Protein AF-W5JH96-F1 (afdb_monomer)

Foldseek 3Di:
DVVVVVVVVVVVVVVVVVVVVPPPWADQDADPVDWDKAADPPDQQWIWTHDNRDTDIDGHPPQWGAAPVVRHTHHPVPRPDDD

Nearest PDB structures (foldseek):
  5hbf-assembly3_A  TM=9.176E-01  e=1.749E-03  Homo sapiens
  5hbf-assembly3_B  TM=8.150E-01  e=1.071E-03  Homo sapiens
  4zce-assembly1_B  TM=8.144E-01  e=1.645E-03  Dermatophagoides pteronyssinus
  1dqc-assembly1_A  TM=6.757E-01  e=2.234E-03  Tachypleus tridentatus
  6so0-assembly1_A  TM=6.042E-01  e=3.647E-03  Homo sapiens

pLDDT: mean 87.43, std 14.19, range [52.53, 98.62]

Secondary structure (DSSP, 8-state):
-HHHHHHHHHHHHHHHHHHHTT-----SS--TTS--EEE-SS-TTEEEEEETTEEEEEEPSTT-EEETTTTEEE-HHHH----

Sequence (83 aa):
MKGIAVLVLIGMLAAAAYAAETEQICPEHDDIFNPVHFPHPTNCEKFYKCYNGQKFEIDCPAGLHWSIDKDYCDYPEEAGCAI

InterPro domains:
  IPR002557 Chitin binding domain [PF01607] (37-81)
  IPR002557 Chitin binding domain [PS50940] (23-83)
  IPR002557 Chitin binding domain [SM00494] (24-83)
  IPR036508 Chitin binding domain superfamily [SSF57625] (24-81)
  IPR051940 Chitin-binding developmental regulator [PTHR23301] (34-81)

Mean predicted aligned error: 9.17 Å

Structure (mmCIF, N/CA/C/O backbone):
data_AF-W5JH96-F1
#
_entry.id   AF-W5JH96-F1
#
loop_
_atom_site.group_PDB
_atom_site.id
_atom_site.type_symbol
_atom_site.label_atom_id
_atom_site.label_alt_id
_atom_site.label_comp_id
_atom_site.label_asym_id
_atom_site.label_entity_id
_atom_site.label_seq_id
_atom_site.pdbx_PDB_ins_code
_atom_site.Cartn_x
_atom_site.Cartn_y
_atom_site.Cartn_z
_atom_site.occupancy
_atom_site.B_iso_or_equiv
_atom_site.auth_seq_id
_atom_site.auth_comp_id
_atom_site.auth_asym_id
_atom_site.auth_atom_id
_atom_site.pdbx_PDB_model_num
ATOM 1 N N . MET A 1 1 ? -40.245 19.619 22.256 1.00 59.09 1 MET A N 1
ATOM 2 C CA . MET A 1 1 ? -40.250 19.559 20.773 1.00 59.09 1 MET A CA 1
ATOM 3 C C . MET A 1 1 ? -39.024 20.226 20.142 1.00 59.09 1 MET A C 1
ATOM 5 O O . MET A 1 1 ? -38.361 19.561 19.367 1.00 59.09 1 MET A O 1
ATOM 9 N N . LYS A 1 2 ? -38.640 21.464 20.508 1.00 55.16 2 LYS A N 1
ATOM 10 C CA . LYS A 1 2 ? -37.426 22.126 19.965 1.00 55.16 2 LYS A CA 1
ATOM 11 C C . LYS A 1 2 ? -36.097 21.433 20.333 1.00 55.16 2 LYS A C 1
ATOM 13 O O . LYS A 1 2 ? -35.223 21.318 19.489 1.00 55.16 2 LYS A O 1
ATOM 18 N N . GLY A 1 3 ? -35.973 20.923 21.564 1.00 59.41 3 GLY A N 1
ATOM 19 C CA . GLY A 1 3 ? -34.738 20.278 22.044 1.00 59.41 3 GLY A CA 1
ATOM 20 C C . GLY A 1 3 ? -34.425 18.911 21.421 1.00 59.41 3 GLY A C 1
ATOM 21 O O . GLY A 1 3 ? -33.262 18.564 21.279 1.00 59.41 3 GLY A O 1
ATOM 22 N N . ILE A 1 4 ? -35.445 18.162 20.987 1.00 65.94 4 ILE A N 1
ATOM 23 C CA . ILE A 1 4 ? -35.255 16.851 20.340 1.00 65.94 4 ILE A CA 1
ATOM 24 C C . ILE A 1 4 ? -34.652 17.033 18.939 1.00 65.94 4 ILE A C 1
ATOM 26 O O . ILE A 1 4 ? -33.730 16.316 18.574 1.00 65.94 4 ILE A O 1
ATOM 30 N N . ALA A 1 5 ? -35.108 18.040 18.185 1.00 68.31 5 ALA A N 1
ATOM 31 C CA . ALA A 1 5 ? -34.580 18.337 16.853 1.00 68.31 5 ALA A CA 1
ATOM 32 C C . ALA A 1 5 ? -33.092 18.732 16.882 1.00 68.31 5 ALA A C 1
ATOM 34 O O . ALA A 1 5 ? -32.329 18.312 16.020 1.00 68.31 5 ALA A O 1
ATOM 35 N N . VAL A 1 6 ? -32.663 19.488 17.899 1.00 71.81 6 VAL A N 1
ATOM 36 C CA . VAL A 1 6 ? -31.259 19.904 18.063 1.00 71.81 6 VAL A CA 1
ATOM 37 C C . VAL A 1 6 ? -30.346 18.704 18.329 1.00 71.81 6 VAL A C 1
ATOM 39 O O . VAL A 1 6 ? -29.290 18.597 17.716 1.00 71.81 6 VAL A O 1
ATOM 42 N N . LEU A 1 7 ? -30.769 17.769 19.185 1.00 71.44 7 LEU A N 1
ATOM 43 C CA . LEU A 1 7 ? -29.999 16.556 19.485 1.00 71.44 7 LEU A CA 1
ATOM 44 C C . LEU A 1 7 ? -29.881 15.625 18.272 1.00 71.44 7 LEU A C 1
ATOM 46 O O . LEU A 1 7 ? -28.818 15.058 18.040 1.00 71.44 7 LEU A O 1
ATOM 50 N N . VAL A 1 8 ? -30.945 15.510 17.472 1.00 77.19 8 VAL A N 1
ATOM 51 C CA . VAL A 1 8 ? -30.930 14.729 16.225 1.00 77.19 8 VAL A CA 1
ATOM 52 C C . VAL A 1 8 ? -29.966 15.338 15.206 1.00 77.19 8 VAL A C 1
ATOM 54 O O . VAL A 1 8 ? -29.174 14.611 14.617 1.00 77.19 8 VAL A O 1
ATOM 57 N N . LEU A 1 9 ? -29.978 16.663 15.034 1.00 73.81 9 LEU A N 1
ATOM 58 C CA . LEU A 1 9 ? -29.067 17.354 14.114 1.00 73.81 9 LEU A CA 1
ATOM 59 C C . LEU A 1 9 ? -27.600 17.224 14.542 1.00 73.81 9 LEU A C 1
ATOM 61 O O . LEU A 1 9 ? -26.744 16.958 13.704 1.00 73.81 9 LEU A O 1
ATOM 65 N N . ILE A 1 10 ? -27.309 17.355 15.840 1.00 76.56 10 ILE A N 1
ATOM 66 C CA . ILE A 1 10 ? -25.957 17.144 16.378 1.00 76.56 10 ILE A CA 1
ATOM 67 C C . ILE A 1 10 ? -25.519 15.689 16.169 1.00 76.56 10 ILE A C 1
ATOM 69 O O . ILE A 1 10 ? -24.395 15.452 15.739 1.00 76.56 10 ILE A O 1
ATOM 73 N N . GLY A 1 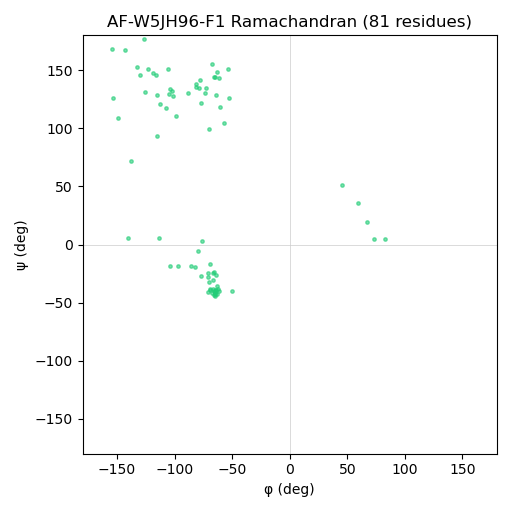11 ? -26.410 14.722 16.409 1.00 77.62 11 GLY A N 1
ATOM 74 C CA . GLY A 1 11 ? -26.140 13.307 16.154 1.00 77.62 11 GLY A CA 1
ATOM 75 C C . GLY A 1 11 ? -25.857 13.006 14.680 1.00 77.62 11 GLY A C 1
ATOM 76 O O . GLY A 1 11 ? -24.935 12.256 14.381 1.00 77.62 11 GLY A O 1
ATOM 77 N N . MET A 1 12 ? -26.590 13.629 13.753 1.00 73.88 12 MET A N 1
ATOM 78 C CA . MET A 1 12 ? -26.356 13.492 12.310 1.00 73.88 12 MET A CA 1
ATOM 79 C C . MET A 1 12 ? -25.028 14.115 11.869 1.00 73.88 12 MET A C 1
ATOM 81 O O . MET A 1 12 ? -24.308 13.509 11.082 1.00 73.88 12 MET A O 1
ATOM 85 N N . LEU A 1 13 ? -24.679 15.297 12.386 1.00 72.38 13 LEU A N 1
ATOM 86 C CA . LEU A 1 13 ? -23.398 15.947 12.094 1.00 72.38 13 LEU A CA 1
ATOM 87 C C . LEU A 1 13 ? -22.218 15.147 12.660 1.00 72.38 13 LEU A C 1
ATOM 89 O O . LEU A 1 13 ? -21.211 14.991 11.979 1.00 72.38 13 LEU A O 1
ATOM 93 N N . ALA A 1 14 ? -22.361 14.594 13.866 1.00 73.19 14 ALA A N 1
ATOM 94 C CA . ALA A 1 14 ? -21.362 13.713 14.463 1.00 73.19 14 ALA A CA 1
ATOM 95 C C . ALA A 1 14 ? -21.209 12.402 13.674 1.00 73.19 14 ALA A C 1
ATOM 97 O O . ALA A 1 14 ? -20.086 11.974 13.438 1.00 73.19 14 ALA A O 1
ATOM 98 N N . ALA A 1 15 ? -22.311 11.802 13.208 1.00 69.56 15 ALA A N 1
ATOM 99 C CA . ALA A 1 15 ? -22.276 10.608 12.361 1.00 69.56 15 ALA A CA 1
ATOM 100 C C . ALA A 1 15 ? -21.630 10.875 10.988 1.00 69.56 15 ALA A C 1
ATOM 102 O O . ALA A 1 15 ? -20.862 10.049 10.505 1.00 69.56 15 ALA A O 1
ATOM 103 N N . ALA A 1 16 ? -21.896 12.035 10.377 1.00 64.88 16 ALA A N 1
ATOM 104 C CA . ALA A 1 16 ? -21.268 12.442 9.119 1.00 64.88 16 ALA A CA 1
ATOM 105 C C . ALA A 1 16 ? -19.769 12.750 9.283 1.00 64.88 16 ALA A C 1
ATOM 107 O O . ALA A 1 16 ? -18.977 12.371 8.427 1.00 64.88 16 ALA A O 1
ATOM 108 N N . ALA A 1 17 ? -19.370 13.382 10.393 1.00 62.88 17 ALA A N 1
ATOM 109 C CA . ALA A 1 17 ? -17.961 13.596 10.724 1.00 62.88 17 ALA A CA 1
ATOM 110 C C . ALA A 1 17 ? -17.227 12.266 10.974 1.00 62.88 17 ALA A C 1
ATOM 112 O O . ALA A 1 17 ? -16.142 12.067 10.441 1.00 62.88 17 ALA A O 1
ATOM 113 N N . TYR A 1 18 ? -17.856 11.326 11.691 1.00 56.62 18 TYR A N 1
ATOM 114 C CA . TYR A 1 18 ? -17.311 9.980 11.914 1.00 56.62 18 TYR A CA 1
ATOM 115 C C . TYR A 1 18 ? -17.148 9.178 10.615 1.00 56.62 18 TYR A C 1
ATOM 117 O O . TYR A 1 18 ? -16.189 8.426 10.476 1.00 56.62 18 TYR A O 1
ATOM 125 N N . ALA A 1 19 ? -18.061 9.332 9.651 1.00 57.16 19 ALA A N 1
ATOM 126 C CA . ALA A 1 19 ? -17.956 8.670 8.350 1.00 57.16 19 ALA A CA 1
ATOM 127 C C . ALA A 1 19 ? -16.832 9.246 7.465 1.00 57.16 19 ALA A C 1
ATOM 129 O O . ALA A 1 19 ? -16.323 8.541 6.598 1.00 57.16 19 ALA A O 1
ATOM 130 N N . ALA A 1 20 ? -16.433 10.503 7.685 1.00 52.53 20 ALA A N 1
ATOM 131 C CA . ALA A 1 20 ? -15.376 11.167 6.921 1.00 52.53 20 ALA A CA 1
ATOM 132 C C . ALA A 1 20 ? -13.956 10.824 7.415 1.00 52.53 20 ALA A C 1
ATOM 134 O O . ALA A 1 20 ? -12.992 10.973 6.672 1.00 52.53 20 ALA A O 1
ATOM 135 N N . GLU A 1 21 ? -13.807 10.332 8.647 1.00 54.78 21 GLU A N 1
ATOM 136 C CA . GLU A 1 21 ? -12.496 10.110 9.282 1.00 54.78 21 GLU A CA 1
ATOM 137 C C . GLU A 1 21 ? -11.794 8.812 8.822 1.00 54.78 21 GLU A C 1
ATOM 139 O O . GLU A 1 21 ? -10.636 8.566 9.142 1.00 54.78 21 GLU A O 1
ATOM 144 N N . THR A 1 22 ? -12.476 8.001 8.009 1.00 59.34 22 THR A N 1
ATOM 145 C CA . THR A 1 22 ? -11.976 6.752 7.402 1.00 59.34 22 THR A CA 1
ATOM 146 C C . THR A 1 22 ? -11.844 6.842 5.876 1.00 59.34 22 THR A C 1
ATOM 148 O O . THR A 1 22 ? -11.516 5.842 5.227 1.00 59.34 22 THR A O 1
ATOM 151 N N . GLU A 1 23 ? -12.068 8.004 5.258 1.00 67.38 23 GLU A N 1
ATOM 152 C CA . GLU A 1 23 ? -11.800 8.124 3.828 1.00 67.38 23 GLU A CA 1
ATOM 153 C C . GLU A 1 23 ? -10.288 8.079 3.579 1.00 67.38 23 GLU A C 1
ATOM 155 O O . GLU A 1 23 ? -9.558 9.052 3.736 1.00 67.38 23 GLU A O 1
ATOM 160 N N . GLN A 1 24 ? -9.803 6.903 3.180 1.00 86.62 24 GLN A N 1
ATOM 161 C CA . GLN A 1 24 ? -8.499 6.746 2.549 1.00 86.62 24 GLN A CA 1
ATOM 162 C C . GLN A 1 24 ? -8.492 7.647 1.298 1.00 86.62 24 GLN A C 1
ATOM 164 O O . GLN A 1 24 ? -9.165 7.329 0.317 1.00 86.62 24 GLN A O 1
ATOM 169 N N . ILE A 1 25 ?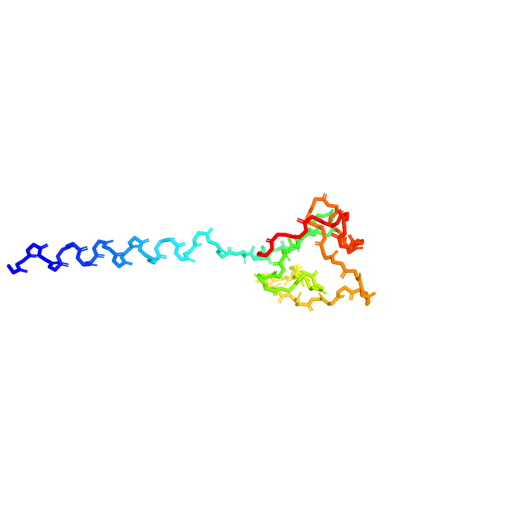 -7.809 8.789 1.327 1.00 92.88 25 ILE A N 1
ATOM 170 C CA . ILE A 1 25 ? -7.795 9.769 0.228 1.00 92.88 25 ILE A CA 1
ATOM 171 C C . ILE A 1 25 ? -6.458 9.678 -0.500 1.00 92.88 25 ILE A C 1
ATOM 173 O O . ILE A 1 25 ? -5.401 9.733 0.124 1.00 92.88 25 ILE A O 1
ATOM 177 N N . CYS A 1 26 ? -6.497 9.552 -1.825 1.00 95.12 26 CYS A N 1
ATOM 178 C CA . CYS A 1 26 ? -5.283 9.590 -2.631 1.00 95.12 26 CYS A CA 1
ATOM 179 C C . CYS A 1 26 ? -4.788 11.031 -2.815 1.00 95.12 26 CYS A C 1
ATOM 181 O O . CYS A 1 26 ? -5.608 11.930 -3.022 1.00 95.12 26 CYS A O 1
ATOM 183 N N . PRO A 1 27 ? -3.465 11.265 -2.782 1.00 95.31 27 PRO A N 1
ATOM 184 C CA . PRO A 1 27 ? -2.908 12.578 -3.078 1.00 95.31 27 PRO A CA 1
ATOM 185 C C . PRO A 1 27 ? -3.170 12.956 -4.541 1.00 95.31 27 PRO A C 1
ATOM 187 O O . PRO A 1 27 ? -3.131 12.106 -5.428 1.00 95.31 27 PRO A O 1
ATOM 190 N N . GLU A 1 28 ? -3.417 14.241 -4.800 1.00 94.19 28 GLU A N 1
ATOM 191 C CA . GLU A 1 28 ? -3.623 14.763 -6.161 1.00 94.19 28 GLU A CA 1
ATOM 192 C C . GLU A 1 28 ? -2.346 14.680 -7.017 1.00 94.19 28 GLU A C 1
ATOM 194 O O . GLU A 1 28 ? -2.419 14.487 -8.229 1.00 94.19 28 GLU A O 1
ATOM 199 N N . HIS A 1 29 ? -1.175 14.787 -6.381 1.00 95.81 29 HIS A N 1
ATOM 200 C CA . HIS A 1 29 ? 0.129 14.677 -7.029 1.00 95.81 29 HIS A CA 1
ATOM 201 C C . HIS A 1 29 ? 0.893 13.460 -6.516 1.00 95.81 29 HIS A C 1
ATOM 203 O O . HIS A 1 29 ? 1.075 13.297 -5.310 1.00 95.81 29 HIS A O 1
ATOM 209 N N . ASP A 1 30 ? 1.373 12.642 -7.450 1.00 94.94 30 ASP A N 1
ATOM 210 C CA . ASP A 1 30 ? 2.110 11.423 -7.140 1.00 94.94 30 ASP A CA 1
ATOM 211 C C . ASP A 1 30 ? 3.587 11.717 -6.838 1.00 94.94 30 ASP A C 1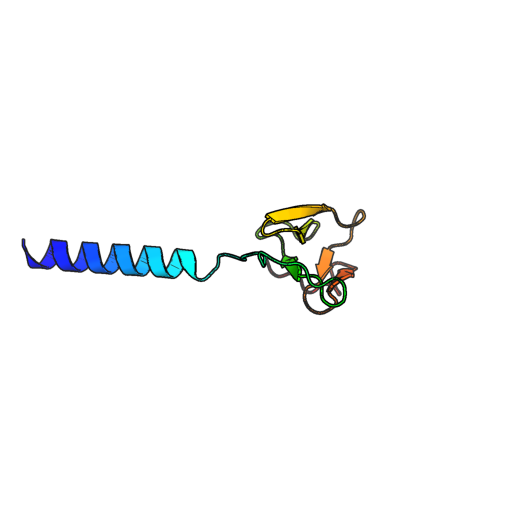
ATOM 213 O O . ASP A 1 30 ? 4.258 12.439 -7.582 1.00 94.94 30 ASP A O 1
ATOM 217 N N . ASP A 1 31 ? 4.118 11.094 -5.784 1.00 95.69 31 ASP A N 1
ATOM 218 C CA . ASP A 1 31 ? 5.556 10.996 -5.534 1.00 95.69 31 ASP A CA 1
ATOM 219 C C . ASP A 1 31 ? 6.054 9.621 -6.002 1.00 95.69 31 ASP A C 1
ATOM 221 O O . ASP A 1 31 ? 5.739 8.587 -5.416 1.00 95.69 31 ASP A O 1
ATOM 225 N N . ILE A 1 32 ? 6.848 9.602 -7.076 1.00 93.00 32 ILE A N 1
ATOM 226 C CA . ILE A 1 32 ? 7.379 8.363 -7.669 1.00 93.00 32 ILE A CA 1
ATOM 227 C C . ILE A 1 32 ? 8.324 7.632 -6.700 1.00 93.00 32 ILE A C 1
ATOM 229 O O . ILE A 1 32 ? 8.468 6.413 -6.794 1.00 93.00 32 ILE A O 1
ATOM 233 N N . PHE A 1 33 ? 8.964 8.350 -5.775 1.00 96.38 33 PHE A N 1
ATOM 234 C CA . PHE A 1 33 ? 9.855 7.755 -4.782 1.00 96.38 33 PHE A CA 1
ATOM 235 C C . PHE A 1 33 ? 9.110 7.266 -3.537 1.00 96.38 33 PHE A C 1
ATOM 237 O O . PHE A 1 33 ? 9.654 6.433 -2.818 1.00 96.38 33 PHE A O 1
ATOM 244 N N . ASN A 1 34 ? 7.882 7.742 -3.306 1.00 95.25 34 ASN A N 1
ATOM 245 C CA . ASN A 1 34 ? 7.052 7.391 -2.153 1.00 95.25 34 ASN A CA 1
ATOM 246 C C . ASN A 1 34 ? 5.589 7.166 -2.589 1.00 95.25 34 ASN A C 1
ATOM 248 O O . ASN A 1 34 ? 4.727 8.011 -2.328 1.00 95.25 34 ASN A O 1
ATOM 252 N N . PRO A 1 35 ? 5.293 6.055 -3.288 1.00 95.31 35 PRO A N 1
ATOM 253 C CA . PRO A 1 35 ? 3.932 5.746 -3.706 1.00 95.31 35 PRO A CA 1
ATOM 254 C C . PRO A 1 35 ? 3.022 5.526 -2.493 1.00 95.31 35 PRO A C 1
ATOM 256 O O . PRO A 1 35 ? 3.448 5.023 -1.458 1.00 95.31 35 PRO A O 1
ATOM 259 N N . VAL A 1 36 ? 1.745 5.879 -2.641 1.00 96.56 36 VAL A N 1
ATOM 260 C CA . VAL A 1 36 ? 0.736 5.667 -1.598 1.00 96.56 36 VAL A CA 1
ATOM 261 C C . VAL A 1 36 ? -0.105 4.444 -1.941 1.00 96.56 36 VAL A C 1
ATOM 263 O O . VAL A 1 36 ? -0.684 4.361 -3.031 1.00 96.56 36 VAL A O 1
ATOM 266 N N . HIS A 1 37 ? -0.206 3.527 -0.984 1.00 96.81 37 HIS A N 1
ATOM 267 C CA . HIS A 1 37 ? -1.078 2.364 -1.042 1.00 96.81 37 HIS A CA 1
ATOM 268 C C . HIS A 1 37 ? -2.032 2.352 0.153 1.00 96.81 37 HIS A C 1
ATOM 270 O O . HIS A 1 37 ? -1.716 2.849 1.234 1.00 96.81 37 HIS A O 1
ATOM 276 N N . PHE A 1 38 ? -3.210 1.766 -0.036 1.00 95.81 38 PHE A N 1
ATOM 277 C CA . PHE A 1 38 ? -4.196 1.587 1.021 1.00 95.81 38 PHE A CA 1
ATOM 278 C C . PHE A 1 38 ? -4.680 0.138 1.073 1.00 95.81 38 PHE A C 1
ATOM 280 O O . PHE A 1 38 ? -4.831 -0.486 0.022 1.00 95.81 38 PHE A O 1
ATOM 287 N N . PRO A 1 39 ? -4.990 -0.399 2.265 1.00 95.44 39 PRO A N 1
ATOM 288 C CA . PRO A 1 39 ? -5.614 -1.709 2.368 1.00 95.44 39 PRO A CA 1
ATOM 289 C C . PRO A 1 39 ? -7.021 -1.680 1.766 1.00 95.44 39 PRO A C 1
ATOM 291 O O . PRO A 1 39 ? -7.752 -0.694 1.906 1.00 95.44 39 PRO A O 1
ATOM 294 N N . HIS A 1 40 ? -7.425 -2.774 1.128 1.00 95.56 40 HIS A N 1
ATOM 295 C CA . HIS A 1 40 ? -8.813 -2.939 0.724 1.00 95.56 40 HIS A CA 1
ATOM 296 C C . HIS A 1 40 ? -9.682 -3.216 1.971 1.00 95.56 40 HIS A C 1
ATOM 298 O O . HIS A 1 40 ? -9.308 -4.043 2.804 1.00 95.56 40 HIS A O 1
ATOM 304 N N . PRO A 1 41 ? -10.851 -2.567 2.128 1.00 92.62 41 PRO A N 1
ATOM 305 C CA . PRO A 1 41 ? -11.603 -2.560 3.389 1.00 92.62 41 PRO A CA 1
ATOM 306 C C . PRO A 1 41 ? -12.233 -3.905 3.765 1.00 92.62 41 PRO A C 1
ATOM 308 O O . PRO A 1 41 ? -12.675 -4.071 4.894 1.00 92.62 41 PRO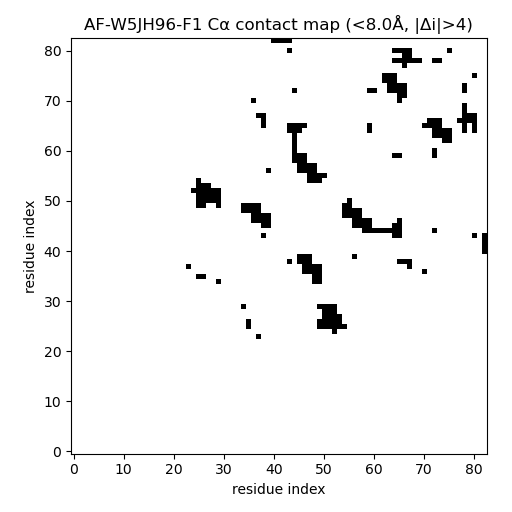 A O 1
ATOM 311 N N . THR A 1 42 ? -12.351 -4.837 2.817 1.00 95.38 42 THR A N 1
ATOM 312 C CA . THR A 1 42 ? -13.067 -6.111 3.018 1.00 95.38 42 THR A CA 1
ATOM 313 C C . THR A 1 42 ? -12.394 -7.324 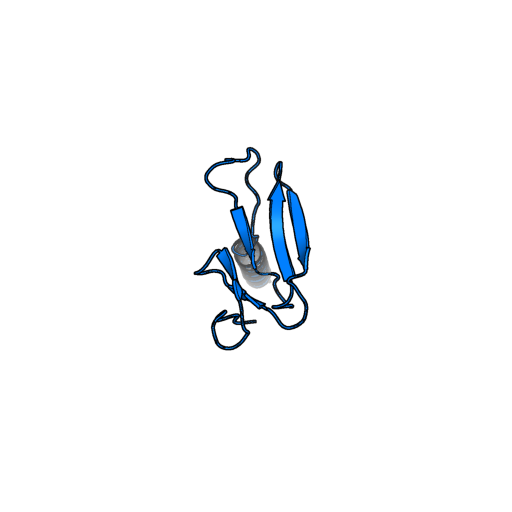2.379 1.00 95.38 42 THR A C 1
ATOM 315 O O . THR A 1 42 ? -12.974 -8.407 2.374 1.00 95.38 42 THR A O 1
ATOM 318 N N . ASN A 1 43 ? -11.197 -7.173 1.804 1.00 96.88 43 ASN A N 1
ATOM 319 C CA . ASN A 1 43 ? -10.537 -8.270 1.092 1.00 96.88 43 ASN A CA 1
ATOM 320 C C . ASN A 1 43 ? -9.015 -8.153 1.203 1.00 96.88 43 ASN A C 1
ATOM 322 O O . ASN A 1 43 ? -8.423 -7.288 0.570 1.00 96.88 43 ASN A O 1
ATOM 326 N N . CYS A 1 44 ? -8.390 -9.044 1.970 1.00 97.69 44 CYS A N 1
ATOM 327 C CA . CYS A 1 44 ? -6.944 -9.041 2.176 1.00 97.69 44 CYS A CA 1
ATOM 328 C C . CYS A 1 44 ? -6.156 -9.353 0.901 1.00 97.69 44 CYS A C 1
ATOM 330 O O . CYS A 1 44 ? -4.999 -8.965 0.802 1.00 97.69 44 CYS A O 1
ATOM 332 N N . GLU A 1 45 ? -6.758 -10.030 -0.077 1.00 98.25 45 GLU A N 1
ATOM 333 C CA . GLU A 1 45 ? -6.119 -10.371 -1.353 1.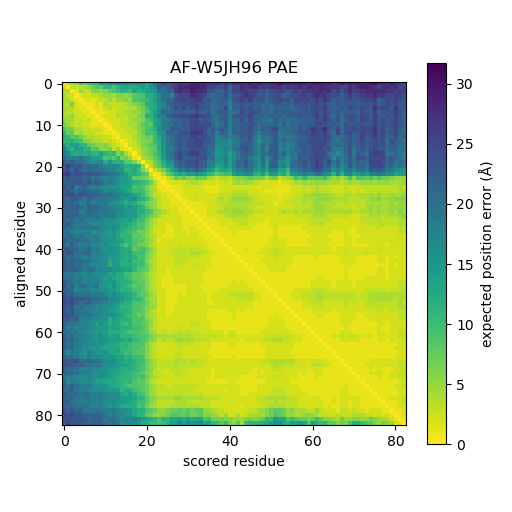00 98.25 45 GLU A CA 1
ATOM 334 C C . GLU A 1 45 ? -6.043 -9.164 -2.304 1.00 98.25 45 GLU A C 1
ATOM 336 O O . GLU A 1 45 ? -5.612 -9.301 -3.446 1.00 98.25 45 GLU A O 1
ATOM 341 N N . LYS A 1 46 ? -6.481 -7.979 -1.860 1.00 98.38 46 LYS A N 1
ATOM 342 C CA . LYS A 1 46 ? -6.529 -6.748 -2.648 1.00 98.38 46 LYS A CA 1
ATOM 343 C C . LYS A 1 46 ? -5.955 -5.567 -1.875 1.00 98.38 46 LYS A C 1
ATOM 345 O O . LYS A 1 46 ? -6.043 -5.482 -0.651 1.00 98.38 46 LYS A O 1
ATOM 350 N N . PHE A 1 47 ? -5.447 -4.595 -2.617 1.00 97.69 47 PHE A N 1
ATOM 351 C CA . PHE A 1 47 ? -5.077 -3.281 -2.099 1.00 97.69 47 PHE A CA 1
ATOM 352 C C . PHE A 1 47 ? -5.397 -2.197 -3.125 1.00 97.69 47 PHE A C 1
ATOM 354 O O . PHE A 1 47 ? -5.684 -2.484 -4.287 1.00 97.69 47 PHE A O 1
ATOM 361 N N . TYR A 1 48 ? -5.354 -0.940 -2.701 1.00 97.69 48 TYR A N 1
ATOM 362 C CA . TYR A 1 48 ? -5.444 0.201 -3.598 1.00 97.69 48 TYR A CA 1
ATOM 363 C C . TYR A 1 48 ? -4.077 0.832 -3.790 1.00 97.69 48 TYR A C 1
ATOM 365 O O . TYR A 1 48 ? -3.386 1.120 -2.818 1.00 97.69 48 TYR A O 1
ATOM 373 N N . LYS A 1 49 ? -3.732 1.133 -5.038 1.00 96.94 49 LYS A N 1
ATOM 374 C CA . LYS A 1 49 ? -2.633 2.028 -5.385 1.00 96.94 49 LYS A CA 1
ATOM 375 C C . LYS A 1 49 ? -3.175 3.391 -5.775 1.00 96.94 49 LYS A C 1
ATOM 377 O O . LYS A 1 49 ? -4.098 3.477 -6.584 1.00 96.94 49 LYS A O 1
ATOM 382 N N . CYS A 1 50 ? -2.592 4.445 -5.224 1.00 97.00 50 CYS A N 1
ATOM 383 C CA . CYS A 1 50 ? -2.924 5.800 -5.623 1.00 97.00 50 CYS A CA 1
ATOM 384 C C . CYS A 1 50 ? -2.184 6.210 -6.894 1.00 97.00 50 CYS A C 1
ATOM 386 O O . CYS A 1 50 ? -0.998 5.917 -7.064 1.00 97.00 50 CYS A O 1
ATOM 388 N N . TYR A 1 51 ? -2.907 6.891 -7.777 1.00 96.44 51 TYR A N 1
ATOM 389 C CA . TYR A 1 51 ? -2.354 7.546 -8.954 1.00 96.44 51 TYR A CA 1
ATOM 390 C C . TYR A 1 51 ? -3.259 8.716 -9.359 1.00 96.44 51 TYR A C 1
ATOM 392 O O . TYR A 1 51 ? -4.465 8.522 -9.529 1.00 96.44 51 TYR A O 1
ATOM 400 N N . ASN A 1 52 ? -2.707 9.924 -9.499 1.00 95.25 52 ASN A N 1
ATOM 401 C CA . ASN A 1 52 ? -3.429 11.160 -9.845 1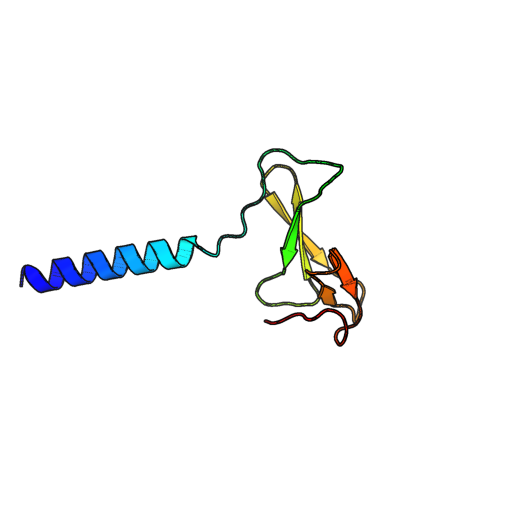.00 95.25 52 ASN A CA 1
ATOM 402 C C . ASN A 1 52 ? -4.742 11.361 -9.055 1.00 95.25 52 ASN A 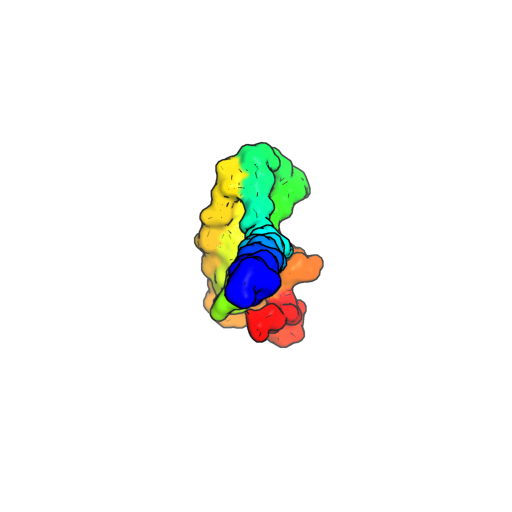C 1
ATOM 404 O O . ASN A 1 52 ? -5.813 11.556 -9.636 1.00 95.25 52 ASN A O 1
ATOM 408 N N . GLY A 1 53 ? -4.690 11.262 -7.723 1.00 95.12 53 GLY A N 1
ATOM 409 C CA . GLY A 1 53 ? -5.859 11.458 -6.855 1.00 95.12 53 GLY A CA 1
ATOM 410 C C . GLY A 1 53 ? -6.883 10.320 -6.868 1.00 95.12 53 GLY A C 1
ATOM 411 O O . GLY A 1 53 ? -7.924 10.432 -6.221 1.00 95.12 53 GLY A O 1
ATOM 412 N N . GLN A 1 54 ? -6.615 9.214 -7.566 1.00 95.94 54 GLN A N 1
ATOM 413 C CA . GLN A 1 54 ? -7.542 8.090 -7.700 1.00 95.94 54 GLN A CA 1
ATOM 414 C C . GLN A 1 54 ? -6.968 6.795 -7.132 1.00 95.94 54 GLN A C 1
ATOM 416 O O . GLN A 1 54 ? -5.767 6.544 -7.206 1.00 95.94 54 GLN A O 1
ATOM 421 N N . LYS A 1 55 ? -7.857 5.952 -6.595 1.00 96.00 55 LYS A N 1
ATOM 422 C CA . LYS A 1 55 ? -7.536 4.589 -6.165 1.00 96.00 55 LYS A CA 1
ATOM 423 C C . LYS A 1 55 ? -7.699 3.618 -7.322 1.00 96.00 55 LYS A C 1
ATOM 425 O O . LYS A 1 55 ? -8.764 3.554 -7.932 1.00 96.00 55 LYS A O 1
ATOM 430 N N . PHE A 1 56 ? -6.685 2.797 -7.534 1.00 97.38 56 PHE A N 1
ATOM 431 C CA . PHE A 1 56 ? -6.727 1.663 -8.442 1.00 97.38 56 PHE A CA 1
ATOM 432 C C . PHE A 1 56 ? -6.643 0.383 -7.628 1.00 97.38 56 PHE A C 1
ATOM 434 O O . PHE A 1 56 ? -5.687 0.196 -6.881 1.00 97.38 56 PHE A O 1
ATOM 441 N N . GLU A 1 57 ? -7.657 -0.471 -7.738 1.00 98.19 57 GLU A N 1
ATOM 442 C CA . GLU A 1 57 ? -7.670 -1.767 -7.062 1.00 98.19 57 GLU A CA 1
ATOM 443 C C . GLU A 1 57 ? -6.707 -2.730 -7.750 1.00 98.19 57 GLU A C 1
ATOM 445 O O . GLU A 1 57 ? -6.755 -2.890 -8.970 1.00 98.19 57 GLU A O 1
ATOM 450 N N . ILE A 1 58 ? -5.850 -3.369 -6.963 1.00 98.44 58 ILE A N 1
ATOM 451 C CA . ILE A 1 58 ? -4.843 -4.315 -7.423 1.00 98.44 58 ILE A CA 1
ATOM 452 C C . ILE A 1 58 ? -5.020 -5.619 -6.650 1.00 98.44 58 ILE A C 1
ATOM 454 O O . ILE A 1 58 ? -5.103 -5.612 -5.420 1.00 98.44 58 ILE A O 1
ATOM 458 N N . ASP A 1 59 ? -5.056 -6.730 -7.381 1.00 98.62 59 ASP A N 1
ATOM 459 C CA . ASP A 1 59 ? -5.034 -8.069 -6.802 1.00 98.62 59 ASP A CA 1
ATOM 460 C C . ASP A 1 59 ? -3.607 -8.450 -6.397 1.00 98.62 59 ASP A C 1
ATOM 462 O O . ASP A 1 59 ? -2.650 -8.293 -7.165 1.00 98.62 59 ASP A O 1
ATOM 466 N N . CYS A 1 60 ? -3.468 -9.005 -5.200 1.00 98.62 60 CYS A N 1
ATOM 467 C CA . CYS A 1 60 ? -2.283 -9.749 -4.822 1.00 98.62 60 CYS A CA 1
ATOM 468 C C . CYS A 1 60 ? -2.184 -11.048 -5.642 1.00 98.62 60 CYS A C 1
ATOM 470 O O . CYS A 1 60 ? -3.195 -11.588 -6.103 1.00 98.62 60 CYS A O 1
ATOM 472 N N . PRO A 1 61 ? -0.969 -11.601 -5.824 1.00 98.56 61 PRO A N 1
ATOM 473 C CA . PRO A 1 61 ? -0.817 -12.953 -6.344 1.00 98.56 61 PRO A CA 1
ATOM 474 C C . PRO A 1 61 ? -1.629 -13.963 -5.523 1.00 98.56 61 PRO A C 1
ATOM 476 O O . PRO A 1 61 ? -1.828 -13.786 -4.322 1.00 98.56 61 PRO A O 1
ATOM 479 N N . ALA A 1 62 ? -2.072 -15.040 -6.175 1.00 98.19 62 ALA A N 1
ATOM 480 C CA . ALA A 1 62 ? -2.952 -16.029 -5.560 1.00 98.19 62 ALA A CA 1
ATOM 481 C C . ALA A 1 62 ? -2.397 -16.558 -4.223 1.00 98.19 62 ALA A C 1
ATOM 483 O O . ALA A 1 62 ? -1.274 -17.063 -4.168 1.00 98.19 62 ALA A O 1
ATOM 484 N N . GLY A 1 63 ? -3.215 -16.470 -3.170 1.00 97.44 63 GLY A N 1
ATOM 485 C CA . GLY A 1 63 ? -2.880 -16.929 -1.821 1.00 97.44 63 GLY A CA 1
ATOM 486 C C . GLY A 1 63 ? -2.053 -15.952 -0.980 1.00 97.44 63 GLY A C 1
ATOM 487 O O . GLY A 1 63 ? -1.671 -16.319 0.128 1.00 97.44 63 GLY A O 1
ATOM 488 N N . LEU A 1 64 ? -1.771 -14.741 -1.474 1.00 98.62 64 LEU A N 1
ATOM 489 C CA . LEU A 1 64 ? -1.074 -13.694 -0.724 1.00 98.62 64 LEU A CA 1
ATOM 490 C C . LEU A 1 64 ? -2.032 -12.587 -0.284 1.00 98.62 64 LEU A C 1
ATOM 492 O O . LEU A 1 64 ? -3.014 -12.285 -0.961 1.00 98.62 64 LEU A O 1
ATOM 496 N N . HIS A 1 65 ? -1.704 -11.952 0.836 1.00 98.50 65 HIS A N 1
ATOM 497 C CA . HIS A 1 65 ? -2.449 -10.847 1.421 1.00 98.50 65 HIS A CA 1
ATOM 498 C C . HIS A 1 65 ? -1.616 -9.566 1.430 1.00 98.50 65 HIS A C 1
ATOM 500 O O . HIS A 1 65 ? -0.404 -9.603 1.634 1.00 98.50 65 HIS A O 1
ATOM 506 N N . TRP A 1 66 ? -2.267 -8.419 1.262 1.00 98.31 66 TRP A N 1
ATOM 507 C CA . TRP A 1 66 ? -1.620 -7.122 1.400 1.00 98.31 66 TRP A CA 1
ATOM 508 C C . TRP A 1 66 ? -1.132 -6.893 2.834 1.00 98.31 66 TRP A C 1
ATOM 510 O O . TRP A 1 66 ? -1.908 -7.005 3.787 1.00 98.31 66 TRP A O 1
ATOM 520 N N . SER A 1 67 ? 0.142 -6.529 2.979 1.00 97.56 67 SER A N 1
ATOM 521 C CA . SER A 1 67 ? 0.736 -6.116 4.246 1.00 97.56 67 SER A CA 1
ATOM 522 C C . SER A 1 67 ? 0.989 -4.614 4.249 1.00 97.56 67 SER A C 1
ATOM 524 O O . SER A 1 67 ? 1.796 -4.113 3.468 1.00 97.56 67 SER A O 1
ATOM 526 N N . ILE A 1 68 ? 0.325 -3.892 5.155 1.00 92.50 68 ILE A N 1
ATOM 527 C CA . ILE A 1 68 ? 0.469 -2.431 5.269 1.00 92.50 68 ILE A CA 1
ATOM 528 C C . ILE A 1 68 ? 1.863 -2.055 5.788 1.00 92.50 68 ILE A C 1
ATOM 530 O O . ILE A 1 68 ? 2.455 -1.098 5.304 1.00 92.50 68 ILE A O 1
ATOM 534 N N . ASP A 1 69 ? 2.406 -2.826 6.733 1.00 94.19 69 ASP A N 1
ATOM 535 C CA . ASP A 1 69 ? 3.707 -2.534 7.350 1.00 94.19 69 ASP A CA 1
ATOM 536 C C . ASP A 1 69 ? 4.875 -2.742 6.381 1.00 94.19 69 ASP A C 1
ATOM 538 O O . ASP A 1 69 ? 5.906 -2.074 6.473 1.00 94.19 69 ASP A O 1
ATOM 542 N N . LYS A 1 70 ? 4.722 -3.703 5.465 1.00 97.06 70 LYS A N 1
ATOM 543 C CA . LYS A 1 70 ? 5.755 -4.102 4.506 1.00 97.06 70 LYS A CA 1
ATOM 544 C C . LYS A 1 70 ? 5.585 -3.441 3.135 1.00 97.06 70 LYS A C 1
ATOM 546 O O . LYS A 1 70 ? 6.546 -3.411 2.372 1.00 97.06 70 LYS A O 1
ATOM 551 N N . ASP A 1 71 ? 4.395 -2.916 2.843 1.00 95.94 71 ASP A N 1
ATOM 552 C CA . ASP A 1 71 ? 4.012 -2.300 1.567 1.00 95.94 71 ASP A CA 1
ATOM 553 C C . ASP A 1 71 ? 4.127 -3.259 0.360 1.00 95.94 71 ASP A C 1
ATOM 555 O O . ASP A 1 71 ? 4.492 -2.876 -0.752 1.00 95.94 71 ASP A O 1
ATOM 559 N N . TYR A 1 72 ? 3.826 -4.545 0.579 1.00 97.44 72 TYR A N 1
ATOM 560 C CA . TYR A 1 72 ? 3.714 -5.563 -0.471 1.00 97.44 72 TYR A CA 1
ATOM 561 C C . TYR A 1 72 ? 2.797 -6.725 -0.057 1.00 97.44 72 TYR A C 1
ATOM 563 O O . TYR A 1 72 ? 2.413 -6.864 1.105 1.00 97.44 72 TYR A O 1
ATOM 571 N N . CYS A 1 73 ? 2.445 -7.577 -1.024 1.00 98.50 73 CYS A N 1
ATOM 572 C CA . CYS A 1 73 ? 1.685 -8.801 -0.777 1.00 98.50 73 CYS A CA 1
ATOM 573 C C . CYS A 1 73 ? 2.584 -9.894 -0.186 1.00 98.50 73 CYS A C 1
ATOM 575 O O . CYS A 1 73 ? 3.558 -10.299 -0.822 1.00 98.50 73 CYS A O 1
ATOM 577 N N . ASP A 1 74 ? 2.235 -10.390 0.993 1.00 98.50 74 ASP A N 1
ATOM 578 C CA . ASP A 1 74 ? 2.977 -11.409 1.734 1.00 98.50 74 ASP A CA 1
ATOM 579 C C . ASP A 1 74 ? 2.056 -12.582 2.108 1.00 98.50 74 ASP A C 1
ATOM 581 O O . ASP A 1 74 ? 0.853 -12.566 1.829 1.00 98.50 74 ASP A O 1
ATOM 585 N N . TYR A 1 75 ? 2.603 -13.623 2.726 1.00 98.00 75 TYR A N 1
ATOM 586 C CA . TYR A 1 75 ? 1.810 -14.738 3.228 1.00 98.00 75 TYR A CA 1
ATOM 587 C C . TYR A 1 75 ? 0.810 -14.267 4.299 1.00 98.00 75 TYR A C 1
ATOM 589 O O . TYR A 1 75 ? 1.145 -13.390 5.098 1.00 98.00 75 TYR A O 1
ATOM 597 N N . PRO A 1 76 ? -0.411 -14.831 4.358 1.00 97.50 76 PRO A N 1
ATOM 598 C CA . PRO A 1 76 ? -1.459 -14.395 5.283 1.00 97.50 76 PRO A CA 1
ATOM 599 C C . PRO A 1 76 ? -1.026 -14.278 6.752 1.00 97.50 76 PRO A C 1
ATOM 601 O O . PRO A 1 76 ? -1.405 -13.322 7.427 1.00 97.50 76 PRO A O 1
ATOM 604 N N . GLU A 1 77 ? -0.218 -15.220 7.237 1.00 95.88 77 GLU A N 1
ATOM 605 C CA . GLU A 1 77 ? 0.328 -15.254 8.598 1.00 95.88 77 GLU A CA 1
ATOM 606 C C . GLU A 1 77 ? 1.324 -14.120 8.896 1.00 95.88 77 GLU A C 1
ATOM 608 O O . GLU A 1 77 ? 1.473 -13.718 10.047 1.00 95.88 77 GLU A O 1
ATOM 613 N N . GLU A 1 78 ? 1.963 -13.583 7.857 1.00 97.25 78 GLU A N 1
ATOM 614 C CA . GLU A 1 78 ? 3.000 -12.550 7.912 1.00 97.25 78 GLU A CA 1
ATOM 615 C C . GLU A 1 78 ? 2.480 -11.163 7.505 1.00 97.25 78 GLU A C 1
ATOM 617 O O . GLU A 1 78 ? 3.125 -10.148 7.785 1.00 97.25 78 GLU A O 1
ATOM 622 N N . ALA A 1 79 ? 1.341 -11.110 6.809 1.00 96.56 79 ALA A N 1
ATOM 623 C CA . ALA A 1 79 ? 0.784 -9.883 6.256 1.00 96.56 79 ALA A CA 1
ATOM 624 C C . ALA A 1 79 ? 0.090 -9.012 7.311 1.00 96.56 79 ALA A C 1
ATOM 626 O O . ALA A 1 79 ? 0.027 -7.794 7.149 1.00 96.56 79 ALA A O 1
ATOM 627 N N . GLY A 1 80 ? -0.427 -9.625 8.384 1.00 90.94 80 GLY A N 1
ATOM 628 C CA . GLY A 1 80 ? -1.077 -8.908 9.485 1.00 90.94 80 GLY A CA 1
ATOM 629 C C . GLY A 1 80 ? -2.396 -8.228 9.101 1.00 90.94 80 GLY A C 1
ATOM 630 O O . GLY A 1 80 ? -2.837 -7.315 9.793 1.00 90.94 80 GLY A O 1
ATOM 631 N N . CYS A 1 81 ? -3.026 -8.649 8.000 1.00 91.44 81 CYS A N 1
ATOM 632 C CA . CYS A 1 81 ? -4.292 -8.085 7.543 1.00 91.44 81 CYS A CA 1
ATOM 633 C C . CYS A 1 81 ? -5.395 -8.272 8.603 1.00 91.44 81 CYS A C 1
ATOM 635 O O . CYS A 1 81 ? -5.751 -9.401 8.947 1.00 91.44 81 CYS A O 1
ATOM 637 N N . ALA A 1 82 ? -5.937 -7.159 9.100 1.00 78.88 82 ALA A N 1
ATOM 638 C CA . ALA A 1 82 ? -7.034 -7.115 10.060 1.00 78.88 82 ALA A CA 1
ATOM 639 C C . ALA A 1 82 ? -8.256 -6.467 9.396 1.00 78.88 82 ALA A C 1
ATOM 641 O O . ALA A 1 82 ? -8.364 -5.241 9.359 1.00 78.88 82 ALA A O 1
ATOM 642 N N . ILE A 1 83 ? -9.130 -7.300 8.821 1.00 79.12 83 ILE A N 1
ATOM 643 C CA . ILE A 1 83 ? -10.464 -6.892 8.347 1.00 79.12 83 ILE A CA 1
ATOM 644 C C . ILE A 1 83 ? -11.441 -6.920 9.524 1.00 79.12 83 ILE A C 1
ATOM 646 O O . ILE A 1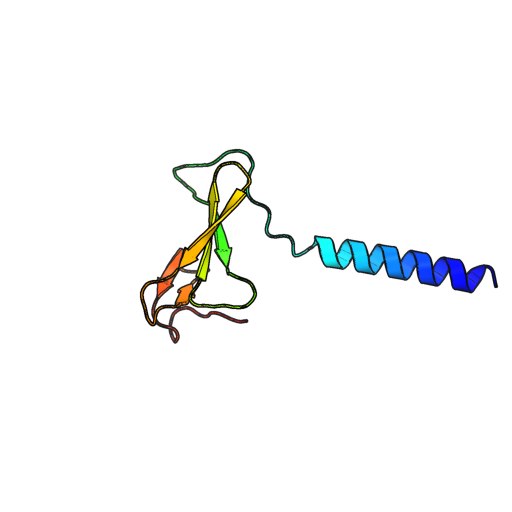 83 ? -11.379 -7.903 10.300 1.00 79.12 83 ILE A O 1
#

Radius of gyration: 17.99 Å; Cα contacts (8 Å, |Δi|>4): 127; chains: 1; bounding box: 50×39×32 Å

Solvent-accessible surface area (backbone atoms only — not comparable to full-atom values): 4962 Å² total; per-residue (Å²): 116,74,67,58,56,53,55,52,52,52,50,51,52,50,52,53,52,60,62,56,77,70,64,86,74,44,55,68,69,76,44,91,92,60,73,54,71,45,80,40,87,84,40,50,45,25,29,27,40,47,53,72,42,34,78,41,82,42,76,38,63,92,86,23,15,39,12,79,92,76,72,45,65,31,52,60,91,77,16,70,66,81,118

Organism: Anopheles darlingi (NCBI:txid43151)